Protein AF-A0AAN6F4A0-F1 (afdb_monomer)

Organism: NCBI:txid329885

Mean predicted aligned error: 7.66 Å

Solvent-accessible surface area (backbone atoms only — not comparable to full-atom values): 8982 Å² total; per-residue (Å²): 135,89,79,66,64,55,60,80,50,63,72,71,59,102,63,86,49,57,40,66,70,52,29,56,76,71,57,46,44,45,74,52,100,47,39,48,37,40,47,50,74,35,73,72,70,43,68,50,25,36,44,33,72,38,29,47,60,65,87,49,47,31,31,34,34,32,31,35,27,43,79,94,42,69,65,78,92,79,79,86,64,93,54,44,79,76,37,43,43,14,14,32,80,34,86,96,54,60,81,64,54,16,20,23,37,34,46,90,53,39,57,65,19,59,71,42,11,56,74,56,72,33,59,48,78,49,77,50,78,59,99,87,51,76,48,80,47,80,26,50,53,94,59,57,59,67,39,61,77,69,39,59,58,77,134

pLDDT: mean 84.81, std 13.06, range [40.84, 98.31]

Foldseek 3Di:
DDFQDQDQQLANDPDGGDGPVVCVVVVCWDDDVFKTWHKDADPPPPAVKIWTQAIDGHPDLWGKTFIAHAFDAFDDPPVPDPFAWPATGQYQPDPPDPRHPGTITIHPDSCHDDPNVVVQVHFDWDWDDDPVDIDIDTAGPVGHDVCVVVSRDDD

Radius of gyration: 15.62 Å; Cα contacts (8 Å, |Δi|>4): 299; chains: 1; bounding box: 34×37×40 Å

Sequence (155 aa):
MFTFFTGHDPTNGFVDYVDQPTVNSTGLIESTWSSPAFWTVGPNWPNNGEIDIIEGVHDQTTNLMTLHTSDNCSITNDNMFTGSISTTNCFVNAPGQSNNAGCSIHTTNTQTYGAGFDAISGGVYATEWTSDAISIWFFPRNAIPGDIHNGHPSP

Nearest PDB structures (foldseek):
  3wdy-assembly2_B  TM=7.357E-01  e=6.495E-14  Paecilomyces sp. 'thermophila'
  3wdu-assembly2_B  TM=7.339E-01  e=1.341E-13  Paecilomyces sp. 'thermophila'
  3wdy-assembly3_C  TM=7.205E-01  e=1.744E-12  Paecilomyces sp. 'thermophila'
  5jvv-assembly2_A  TM=7.198E-01  e=4.024E-12  Paecilomyces sp. 'thermophila'
  2w52-assembly1_A  TM=6.929E-01  e=7.607E-10  Phanerodontia chrysosporium

Structure (mmCIF, N/CA/C/O backbone):
data_AF-A0AAN6F4A0-F1
#
_entry.id   AF-A0AAN6F4A0-F1
#
loop_
_atom_site.group_PDB
_atom_site.id
_atom_site.type_symbol
_atom_site.label_atom_id
_atom_site.label_alt_id
_atom_site.label_comp_id
_atom_site.label_asym_id
_atom_site.label_entity_id
_atom_site.label_seq_id
_atom_site.pdbx_PDB_ins_code
_atom_site.Cartn_x
_atom_site.Cartn_y
_atom_site.Cartn_z
_atom_site.occupancy
_atom_site.B_iso_or_equiv
_atom_site.auth_seq_id
_atom_site.auth_comp_id
_atom_site.auth_asym_id
_atom_site.auth_atom_id
_atom_site.pdbx_PDB_model_num
ATOM 1 N N . MET A 1 1 ? -0.335 1.952 22.584 1.00 40.84 1 MET A N 1
ATOM 2 C CA . MET A 1 1 ? 0.893 1.128 22.589 1.00 40.84 1 MET A CA 1
ATOM 3 C C . MET A 1 1 ? 0.601 -0.093 21.739 1.00 40.84 1 MET A C 1
ATOM 5 O O . MET A 1 1 ? -0.348 -0.799 22.057 1.00 40.84 1 MET A O 1
ATOM 9 N N . PHE A 1 2 ? 1.310 -0.262 20.623 1.00 52.19 2 PHE A N 1
ATOM 10 C CA . PHE A 1 2 ? 1.138 -1.414 19.735 1.00 52.19 2 PHE A CA 1
ATOM 11 C C . PHE A 1 2 ? 1.755 -2.665 20.366 1.00 52.19 2 PHE A C 1
ATOM 13 O O . PHE A 1 2 ? 2.707 -2.566 21.141 1.00 52.19 2 PHE A O 1
ATOM 20 N N . THR A 1 3 ? 1.207 -3.830 20.039 1.00 51.72 3 THR A N 1
ATOM 21 C CA . THR A 1 3 ? 1.753 -5.135 20.421 1.00 51.72 3 THR A CA 1
ATOM 22 C C . THR A 1 3 ? 2.199 -5.862 19.164 1.00 51.72 3 THR A C 1
ATOM 24 O O . THR A 1 3 ? 1.416 -5.980 18.224 1.00 51.72 3 THR A O 1
ATOM 27 N N . PHE A 1 4 ? 3.430 -6.361 19.160 1.00 64.94 4 PHE A N 1
ATOM 28 C CA . PHE A 1 4 ? 3.953 -7.184 18.076 1.00 64.94 4 PHE A CA 1
ATOM 29 C C . PHE A 1 4 ? 3.462 -8.612 18.273 1.00 64.94 4 PHE A C 1
ATOM 31 O O . PHE A 1 4 ? 3.792 -9.250 19.273 1.00 64.94 4 PHE A O 1
ATOM 38 N N . PHE A 1 5 ? 2.616 -9.080 17.358 1.00 67.00 5 PHE A N 1
ATOM 39 C CA . PHE A 1 5 ? 2.251 -10.488 17.291 1.00 67.00 5 PHE A CA 1
ATOM 40 C C . PHE A 1 5 ? 3.448 -11.262 16.740 1.00 67.00 5 PHE A C 1
ATOM 42 O O . PHE A 1 5 ? 4.084 -10.788 15.809 1.00 67.00 5 PHE A O 1
ATOM 49 N N . THR A 1 6 ? 3.762 -12.411 17.334 1.00 75.25 6 THR A N 1
ATOM 50 C CA . THR A 1 6 ? 4.862 -13.302 16.914 1.00 75.25 6 THR A CA 1
ATOM 51 C C . THR A 1 6 ? 4.449 -14.771 16.900 1.00 75.25 6 THR A C 1
ATOM 53 O O . THR A 1 6 ? 5.278 -15.678 16.929 1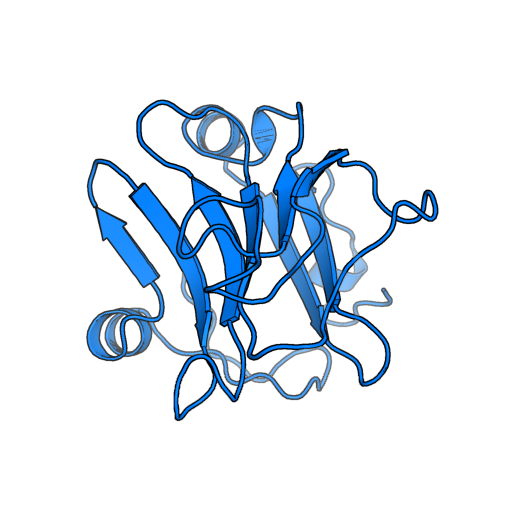.00 75.25 6 THR A O 1
ATOM 56 N N . GLY A 1 7 ? 3.139 -15.019 16.958 1.00 65.81 7 GLY A N 1
ATOM 57 C CA . GLY A 1 7 ? 2.599 -16.368 16.905 1.00 65.81 7 GLY A CA 1
ATOM 58 C C . GLY A 1 7 ? 2.632 -16.933 15.489 1.00 65.81 7 GLY A C 1
ATOM 59 O O . GLY A 1 7 ? 2.881 -16.216 14.522 1.00 65.81 7 GLY A O 1
ATOM 60 N N . HIS A 1 8 ? 2.317 -18.226 15.383 1.00 67.19 8 HIS A N 1
ATOM 61 C CA . HIS A 1 8 ? 2.006 -18.855 14.099 1.00 67.19 8 HIS A CA 1
ATOM 62 C C . HIS A 1 8 ? 0.916 -18.062 13.386 1.00 67.19 8 HIS A C 1
ATOM 64 O O . HIS A 1 8 ? -0.047 -17.640 14.035 1.00 67.19 8 HIS A O 1
ATOM 70 N N . ASP A 1 9 ? 1.063 -17.892 12.074 1.00 61.16 9 ASP A N 1
ATOM 71 C CA . ASP A 1 9 ? 0.047 -17.238 11.270 1.00 61.16 9 ASP A CA 1
ATOM 72 C C . ASP A 1 9 ? -1.283 -18.004 11.380 1.00 61.16 9 ASP A C 1
ATOM 74 O O . ASP A 1 9 ? -1.367 -19.145 10.910 1.00 61.16 9 ASP A O 1
ATOM 78 N N . PRO A 1 10 ? -2.341 -17.412 11.976 1.00 56.31 10 PRO A N 1
ATOM 79 C CA . PRO A 1 10 ? -3.635 -18.077 12.121 1.00 56.31 10 PRO A CA 1
ATOM 80 C C . PRO A 1 10 ? -4.225 -18.536 10.780 1.00 56.31 10 PRO A C 1
ATOM 82 O O . PRO A 1 10 ? -5.019 -19.476 10.741 1.00 56.31 10 PRO A O 1
ATOM 85 N N . THR A 1 11 ? -3.805 -17.905 9.682 1.00 54.78 11 THR A N 1
ATOM 86 C CA . THR A 1 11 ? -4.271 -18.183 8.320 1.00 54.78 11 THR A CA 1
ATOM 87 C C . THR A 1 11 ? -3.473 -19.284 7.618 1.00 54.78 11 THR A C 1
ATOM 89 O O . THR A 1 11 ? -3.910 -19.807 6.596 1.00 54.78 11 THR A O 1
ATOM 92 N N . ASN A 1 12 ? -2.342 -19.708 8.199 1.00 66.12 12 ASN A N 1
ATOM 93 C CA . ASN A 1 12 ? -1.349 -20.594 7.581 1.00 66.12 12 ASN A CA 1
ATOM 94 C C . ASN A 1 12 ? -0.765 -20.047 6.265 1.00 66.12 12 ASN A C 1
ATOM 96 O O . ASN A 1 12 ? -0.367 -20.824 5.392 1.00 66.12 12 ASN A O 1
ATOM 100 N N . GLY A 1 13 ? -0.711 -18.725 6.122 1.00 55.31 13 GLY A N 1
ATOM 101 C CA . GLY A 1 13 ? 0.023 -18.047 5.070 1.00 55.31 13 GLY A CA 1
ATOM 102 C C . GLY A 1 13 ? 1.535 -18.185 5.245 1.00 55.31 13 GLY A C 1
ATOM 103 O O . GLY A 1 13 ? 2.054 -18.633 6.271 1.00 55.31 13 GLY A O 1
ATOM 104 N N . PHE A 1 14 ? 2.270 -17.813 4.200 1.00 67.00 14 PHE A N 1
ATOM 105 C CA . PHE A 1 14 ? 3.731 -17.840 4.198 1.00 67.00 14 PHE A CA 1
ATOM 106 C C . PHE A 1 14 ? 4.291 -16.529 4.773 1.00 67.00 14 PHE A C 1
ATOM 108 O O . PHE A 1 14 ? 4.900 -15.732 4.063 1.00 67.00 14 PHE A O 1
ATOM 115 N N . VAL A 1 15 ? 4.028 -16.287 6.059 1.00 63.91 15 VAL A N 1
ATOM 116 C CA . VAL A 1 15 ? 4.436 -15.077 6.789 1.00 63.91 15 VAL A CA 1
ATOM 117 C C . VAL A 1 15 ? 5.149 -15.469 8.083 1.00 63.91 15 VAL A C 1
ATOM 119 O O . VAL A 1 15 ? 4.693 -16.358 8.800 1.00 63.91 15 VAL A O 1
ATOM 122 N N . ASP A 1 16 ? 6.260 -14.792 8.386 1.00 71.62 16 ASP A N 1
ATOM 123 C CA . ASP A 1 16 ? 6.967 -14.905 9.666 1.00 71.62 16 ASP A CA 1
ATOM 124 C C . ASP A 1 16 ? 6.772 -13.616 10.476 1.00 71.62 16 ASP A C 1
ATOM 126 O O . ASP A 1 16 ? 7.261 -12.544 10.109 1.00 71.62 16 ASP A O 1
ATOM 130 N N . TYR A 1 17 ? 5.997 -13.708 11.557 1.00 72.00 17 TYR A N 1
ATOM 131 C CA . TYR A 1 17 ? 5.710 -12.579 12.430 1.00 72.00 17 TYR A CA 1
ATOM 132 C C . TYR A 1 17 ? 6.826 -12.402 13.465 1.00 72.00 17 TYR A C 1
ATOM 134 O O . TYR A 1 17 ? 7.034 -13.244 14.337 1.00 72.00 17 TYR A O 1
ATOM 142 N N . VAL A 1 18 ? 7.517 -11.267 13.406 1.00 73.38 18 VAL A N 1
ATOM 143 C CA . VAL A 1 18 ? 8.702 -10.985 14.228 1.00 73.38 18 VAL A CA 1
ATOM 144 C C . VAL A 1 18 ? 8.443 -9.944 15.326 1.00 73.38 18 VAL A C 1
ATOM 146 O O . VAL A 1 18 ? 7.597 -9.058 15.190 1.00 73.38 18 VAL A O 1
ATOM 149 N N . ASP A 1 19 ? 9.167 -10.054 16.447 1.00 75.06 19 ASP A N 1
ATOM 150 C CA . ASP A 1 19 ? 9.016 -9.150 17.597 1.00 75.06 19 ASP A CA 1
ATOM 151 C C . ASP A 1 19 ? 9.575 -7.739 17.344 1.00 75.06 19 ASP A C 1
ATOM 153 O O . ASP A 1 19 ? 10.311 -7.488 16.389 1.00 75.06 19 ASP A O 1
ATOM 157 N N . GLN A 1 20 ? 9.244 -6.802 18.244 1.00 74.69 20 GLN A N 1
ATOM 158 C CA . GLN A 1 20 ? 9.698 -5.411 18.169 1.00 74.69 20 GLN A CA 1
ATOM 159 C C . GLN A 1 20 ? 11.234 -5.269 18.053 1.00 74.69 20 GLN A C 1
ATOM 161 O O . GLN A 1 20 ? 11.700 -4.499 17.212 1.00 74.69 20 GLN A O 1
ATOM 166 N N . PRO A 1 21 ? 12.059 -5.969 18.861 1.00 78.50 21 PRO A N 1
ATOM 167 C CA . PRO A 1 21 ? 13.511 -5.956 18.678 1.00 78.50 21 PRO A CA 1
ATOM 168 C C . PRO A 1 21 ? 13.958 -6.426 17.291 1.00 78.50 21 PRO A C 1
ATOM 170 O O . PRO A 1 21 ? 14.851 -5.820 16.694 1.00 78.50 21 PRO A O 1
ATOM 173 N N . THR A 1 22 ? 13.344 -7.486 16.768 1.00 74.19 22 THR A N 1
ATOM 174 C CA . THR A 1 22 ? 13.681 -8.050 15.461 1.00 74.19 22 THR A CA 1
ATOM 175 C C . THR A 1 22 ? 13.324 -7.081 14.349 1.00 74.19 22 THR A C 1
ATOM 177 O O . THR A 1 22 ? 14.204 -6.760 13.556 1.00 74.19 22 THR A O 1
ATOM 180 N N . VAL A 1 23 ? 12.113 -6.511 14.327 1.00 71.94 23 VAL A N 1
ATOM 181 C CA . VAL A 1 23 ? 11.765 -5.505 13.303 1.00 71.94 23 VAL A CA 1
ATOM 182 C C . VAL A 1 23 ? 12.664 -4.269 13.370 1.00 71.94 23 VAL A C 1
ATOM 184 O O . VAL A 1 23 ? 13.063 -3.756 12.332 1.00 71.94 23 VAL A O 1
ATOM 187 N N . ASN A 1 24 ? 13.061 -3.827 14.570 1.00 71.69 24 ASN A N 1
ATOM 188 C CA . ASN A 1 24 ? 13.928 -2.658 14.733 1.00 71.69 24 ASN A CA 1
ATOM 189 C C . ASN A 1 24 ? 15.360 -2.938 14.256 1.00 71.69 24 ASN A C 1
ATOM 191 O O . ASN A 1 24 ? 16.003 -2.070 13.677 1.00 71.69 24 ASN A O 1
ATOM 195 N N . SER A 1 25 ? 15.882 -4.139 14.523 1.00 76.38 25 SER A N 1
ATOM 196 C CA . SER A 1 25 ? 17.245 -4.526 14.130 1.00 76.38 25 SER A CA 1
ATOM 197 C C . SER A 1 25 ? 17.365 -4.915 12.657 1.00 76.38 25 SER A C 1
ATOM 199 O O . SER A 1 25 ? 18.448 -4.804 12.086 1.00 76.38 25 SER A O 1
ATOM 201 N N . THR A 1 26 ? 16.263 -5.344 12.043 1.00 70.25 26 THR A N 1
ATOM 202 C CA . THR A 1 26 ? 16.180 -5.676 10.612 1.00 70.25 26 THR A CA 1
ATOM 203 C C . THR A 1 26 ? 15.739 -4.495 9.748 1.00 70.25 26 THR A C 1
ATOM 205 O O . THR A 1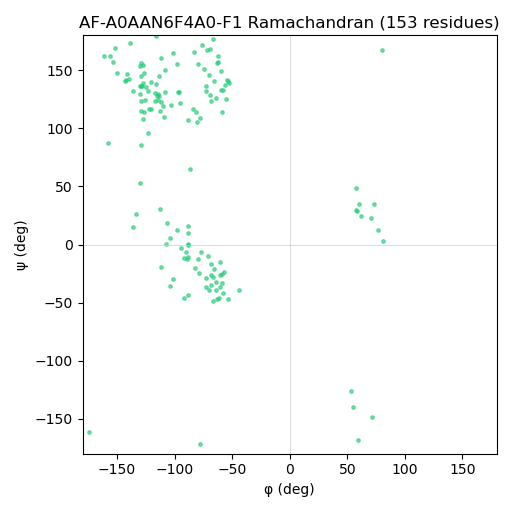 26 ? 15.869 -4.569 8.531 1.00 70.25 26 THR A O 1
ATOM 208 N N . GLY A 1 27 ? 15.257 -3.402 10.354 1.00 66.12 27 GLY A N 1
ATOM 209 C CA . GLY A 1 27 ? 14.766 -2.220 9.638 1.00 66.12 27 GLY A CA 1
ATOM 210 C C . GLY A 1 27 ? 13.372 -2.388 9.023 1.00 66.12 27 GLY A C 1
ATOM 211 O O . GLY A 1 27 ? 12.963 -1.548 8.232 1.00 66.12 27 GLY A O 1
ATOM 212 N N . LEU A 1 28 ? 12.631 -3.441 9.394 1.00 63.94 28 LEU A N 1
ATOM 213 C CA . LEU A 1 28 ? 11.276 -3.720 8.887 1.00 63.94 28 LEU A CA 1
ATOM 214 C C . LEU A 1 28 ? 10.225 -2.703 9.362 1.00 63.94 28 LEU A C 1
ATOM 216 O O . LEU A 1 28 ? 9.134 -2.619 8.806 1.00 63.94 28 LEU A O 1
ATOM 220 N N . ILE A 1 29 ? 10.541 -1.935 10.407 1.00 61.22 29 ILE A N 1
ATOM 221 C CA . ILE A 1 29 ? 9.793 -0.738 10.789 1.00 61.22 29 ILE A CA 1
ATOM 222 C C . ILE A 1 29 ? 10.789 0.397 10.955 1.00 61.22 29 ILE A C 1
ATOM 224 O O . ILE A 1 29 ? 11.700 0.319 11.782 1.00 61.22 29 ILE A O 1
ATOM 228 N N . GLU A 1 30 ? 10.561 1.480 10.221 1.00 58.62 30 GLU A N 1
ATOM 229 C CA . GLU A 1 30 ? 11.187 2.765 10.490 1.00 58.62 30 GLU A CA 1
ATOM 230 C C . GLU A 1 30 ? 10.102 3.732 10.963 1.00 58.62 30 GLU A C 1
ATOM 232 O O . GLU A 1 30 ? 9.091 3.946 10.303 1.00 58.62 30 GLU A O 1
ATOM 237 N N . SER A 1 31 ? 10.288 4.300 12.151 1.00 56.81 31 SER A N 1
ATOM 238 C CA . SER A 1 31 ? 9.402 5.327 12.694 1.00 56.81 31 SER A CA 1
ATOM 239 C C . SER A 1 31 ? 10.251 6.503 13.137 1.00 56.81 31 SER A C 1
ATOM 241 O O . SER A 1 31 ? 10.633 6.612 14.304 1.00 56.81 31 SER A O 1
ATOM 243 N N . THR A 1 32 ? 10.550 7.401 12.204 1.00 57.50 32 THR A N 1
ATOM 244 C CA . THR A 1 32 ? 11.031 8.739 12.558 1.00 57.50 32 THR A CA 1
ATOM 245 C C . THR A 1 32 ? 9.841 9.645 12.873 1.00 57.50 32 THR A C 1
ATOM 247 O O . THR A 1 32 ? 8.699 9.334 12.547 1.00 57.50 32 THR A O 1
ATOM 250 N N . TRP A 1 33 ? 10.092 10.800 13.494 1.00 54.72 33 TRP A N 1
ATOM 251 C CA . TRP A 1 33 ? 9.048 11.812 13.710 1.00 54.72 33 TRP A CA 1
ATOM 252 C C . TRP A 1 33 ? 8.442 12.339 12.398 1.00 54.72 33 TRP A C 1
ATOM 254 O O . TRP A 1 33 ? 7.406 12.994 12.440 1.00 54.72 33 TRP A O 1
ATOM 264 N N . SER A 1 34 ? 9.091 12.093 11.255 1.00 59.25 34 SER A N 1
ATOM 265 C CA . SER A 1 34 ? 8.718 12.655 9.959 1.00 59.25 34 SER A CA 1
ATOM 266 C C . SER A 1 34 ? 8.179 11.648 8.947 1.00 59.25 34 SER A C 1
ATOM 268 O O . SER A 1 34 ? 7.532 12.107 8.017 1.00 59.25 34 SER A O 1
ATOM 270 N N . SER A 1 35 ? 8.423 10.340 9.096 1.00 66.25 35 SER A N 1
ATOM 271 C CA . SER A 1 35 ? 7.969 9.325 8.127 1.00 66.25 35 SER A CA 1
ATOM 272 C C . SER A 1 35 ? 7.889 7.929 8.764 1.00 66.25 35 SER A C 1
ATOM 274 O O . SER A 1 35 ? 8.887 7.206 8.758 1.00 66.25 35 SER A O 1
ATOM 276 N N . PRO A 1 36 ? 6.767 7.544 9.396 1.00 75.50 36 PRO A N 1
ATOM 277 C CA . PRO A 1 36 ? 6.529 6.158 9.776 1.00 75.50 36 PRO A CA 1
ATOM 278 C C . PRO A 1 36 ? 6.203 5.289 8.554 1.00 75.50 36 PRO A C 1
ATOM 280 O O . PRO A 1 36 ? 5.327 5.630 7.757 1.00 75.50 36 PRO A O 1
ATOM 283 N N . ALA A 1 37 ? 6.876 4.140 8.469 1.00 80.44 37 ALA A N 1
ATOM 284 C CA . ALA A 1 37 ? 6.636 3.111 7.467 1.00 80.44 37 ALA A CA 1
ATOM 285 C C . ALA A 1 37 ? 6.488 1.718 8.108 1.00 80.44 37 ALA A C 1
ATOM 287 O O . ALA A 1 37 ? 7.260 1.330 8.992 1.00 80.44 37 ALA A O 1
ATOM 288 N N . PHE A 1 38 ? 5.503 0.952 7.640 1.00 85.69 38 PHE A N 1
ATOM 289 C CA . PHE A 1 38 ? 5.376 -0.489 7.851 1.00 85.69 38 PHE A CA 1
ATOM 290 C C . PHE A 1 38 ? 5.336 -1.167 6.487 1.00 85.69 38 PHE A C 1
ATOM 292 O O . PHE A 1 38 ? 4.425 -0.925 5.692 1.00 85.69 38 PHE A O 1
ATOM 299 N N . TRP A 1 39 ? 6.336 -1.999 6.225 1.00 87.75 39 TRP A N 1
ATOM 300 C CA . TRP A 1 39 ? 6.643 -2.464 4.885 1.00 87.75 39 TRP A CA 1
ATOM 301 C C . TRP A 1 39 ? 7.312 -3.842 4.914 1.00 87.75 39 TRP A C 1
ATOM 303 O O . TRP A 1 39 ? 7.684 -4.359 5.971 1.00 87.75 39 TRP A O 1
ATOM 313 N N . THR A 1 40 ? 7.439 -4.461 3.745 1.00 84.38 40 THR A N 1
ATOM 314 C CA . THR A 1 40 ? 8.183 -5.712 3.556 1.00 84.38 40 THR A CA 1
ATOM 315 C C . THR A 1 40 ? 9.208 -5.539 2.449 1.00 84.38 40 THR A C 1
ATOM 317 O O . THR A 1 40 ? 8.960 -4.812 1.490 1.00 84.38 40 THR A O 1
ATOM 320 N N . VAL A 1 41 ? 10.341 -6.233 2.561 1.00 85.81 41 VAL A N 1
ATOM 321 C CA . VAL A 1 41 ? 11.440 -6.130 1.597 1.00 85.81 41 VAL A CA 1
ATOM 322 C C . VAL A 1 41 ? 11.997 -7.492 1.236 1.00 85.81 41 VAL A C 1
ATOM 324 O O . VAL A 1 41 ? 12.298 -8.316 2.103 1.00 85.81 41 VAL A O 1
ATOM 327 N N . GLY A 1 42 ? 12.160 -7.728 -0.061 1.00 79.62 42 GLY A N 1
ATOM 328 C CA . GLY A 1 42 ? 12.884 -8.885 -0.560 1.00 79.62 42 GLY A CA 1
ATOM 329 C C . GLY A 1 42 ? 14.406 -8.679 -0.510 1.00 79.62 42 GLY A C 1
ATOM 330 O O . GLY A 1 42 ? 14.901 -7.552 -0.576 1.00 79.62 42 GLY A O 1
ATOM 331 N N . PRO A 1 43 ? 15.208 -9.758 -0.450 1.00 79.25 43 PRO A N 1
ATOM 332 C CA . PRO A 1 43 ? 16.665 -9.638 -0.534 1.00 79.25 43 PRO A CA 1
ATOM 333 C C . PRO A 1 43 ? 17.098 -9.052 -1.892 1.00 79.25 43 PRO A C 1
ATOM 335 O O . PRO A 1 43 ? 16.390 -9.211 -2.873 1.00 79.25 43 PRO A O 1
ATOM 338 N N . ASN A 1 44 ? 18.285 -8.448 -2.019 1.00 87.56 44 ASN A N 1
ATOM 339 C CA . ASN A 1 44 ? 18.766 -7.893 -3.306 1.00 87.56 44 ASN A CA 1
ATOM 340 C C . ASN A 1 44 ? 17.819 -6.834 -3.920 1.00 87.56 44 ASN A C 1
ATOM 342 O O . ASN A 1 44 ? 17.464 -6.886 -5.102 1.00 87.56 44 ASN A O 1
ATOM 346 N N . TRP A 1 45 ? 17.398 -5.877 -3.098 1.00 88.94 45 TRP A N 1
ATOM 347 C CA . TRP A 1 45 ? 16.529 -4.774 -3.495 1.00 88.94 45 TRP A CA 1
ATOM 348 C C . TRP A 1 45 ? 17.078 -3.964 -4.694 1.00 88.94 45 TRP A C 1
ATOM 350 O O . TRP A 1 45 ? 18.293 -3.744 -4.768 1.00 88.94 45 TRP A O 1
ATOM 360 N N . PRO A 1 46 ? 16.225 -3.514 -5.641 1.00 90.62 46 PRO A N 1
ATOM 361 C CA . PRO 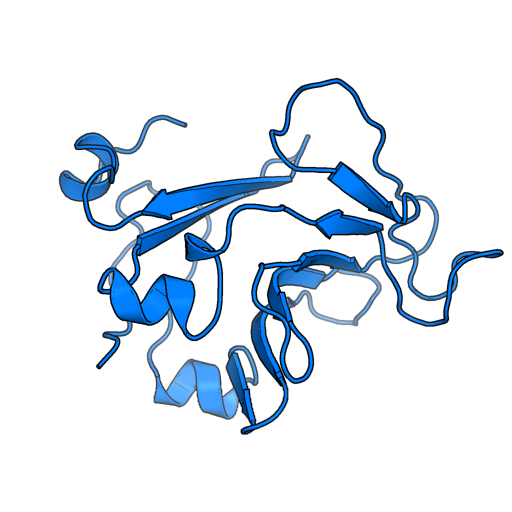A 1 46 ? 14.767 -3.706 -5.718 1.00 90.62 46 PRO A CA 1
ATOM 362 C C . PRO A 1 46 ? 14.360 -4.992 -6.462 1.00 90.62 46 PRO A C 1
ATOM 364 O O . PRO A 1 46 ? 13.194 -5.181 -6.800 1.00 90.62 46 PRO A O 1
ATOM 367 N N . ASN A 1 47 ? 15.307 -5.884 -6.780 1.00 92.00 47 ASN A N 1
ATOM 368 C CA . ASN A 1 47 ? 15.049 -7.009 -7.685 1.00 92.00 47 ASN A CA 1
ATOM 369 C C . ASN A 1 47 ? 14.070 -8.040 -7.115 1.00 92.00 47 ASN A C 1
ATOM 371 O O . ASN A 1 47 ? 13.362 -8.665 -7.897 1.00 92.00 47 ASN A O 1
ATOM 375 N N . ASN A 1 48 ? 13.999 -8.179 -5.787 1.00 87.56 48 ASN A N 1
ATOM 376 C CA . ASN A 1 48 ? 13.003 -9.029 -5.125 1.00 87.56 48 ASN A CA 1
ATOM 377 C C . ASN A 1 48 ? 11.887 -8.232 -4.436 1.00 87.56 48 ASN A C 1
ATOM 379 O O . ASN A 1 48 ? 11.174 -8.781 -3.602 1.00 87.56 48 ASN A O 1
ATOM 383 N N . GLY A 1 49 ? 11.727 -6.966 -4.814 1.00 92.12 49 GLY A N 1
ATOM 384 C CA . GLY A 1 49 ? 10.562 -6.166 -4.476 1.00 92.12 49 GLY A CA 1
ATOM 385 C C . GLY A 1 49 ? 10.536 -5.567 -3.071 1.00 92.12 49 GLY A C 1
ATOM 386 O O . GLY A 1 49 ? 11.312 -5.925 -2.181 1.00 92.12 49 GLY A O 1
ATOM 387 N N . GLU A 1 50 ? 9.597 -4.645 -2.919 1.00 93.62 50 GLU A N 1
ATOM 388 C CA . GLU A 1 50 ? 9.210 -3.955 -1.694 1.00 93.62 50 GLU A CA 1
ATOM 389 C C . GLU A 1 50 ? 7.690 -3.771 -1.693 1.00 93.62 50 GLU A C 1
ATOM 391 O O . GLU A 1 50 ? 7.110 -3.502 -2.751 1.00 93.62 50 GLU A O 1
ATOM 396 N N . ILE A 1 51 ? 7.056 -3.920 -0.529 1.00 95.56 51 ILE A N 1
ATOM 397 C CA . ILE A 1 51 ? 5.625 -3.656 -0.335 1.00 95.56 51 ILE A CA 1
ATOM 398 C C . ILE A 1 51 ? 5.469 -2.706 0.845 1.00 95.56 51 ILE A C 1
ATOM 400 O O . ILE A 1 51 ? 5.610 -3.136 1.993 1.00 95.56 51 ILE A O 1
ATOM 404 N N . ASP A 1 52 ? 5.109 -1.460 0.569 1.00 95.38 52 ASP A N 1
ATOM 405 C CA . ASP A 1 52 ? 4.798 -0.453 1.576 1.00 95.38 52 ASP A CA 1
ATOM 406 C C . ASP A 1 52 ? 3.317 -0.530 1.927 1.00 95.38 52 ASP A C 1
ATOM 408 O O . ASP A 1 52 ? 2.433 -0.186 1.137 1.00 95.38 52 ASP A O 1
ATOM 412 N N . ILE A 1 53 ? 3.036 -1.051 3.120 1.00 94.38 53 ILE A N 1
ATOM 413 C CA . ILE A 1 53 ? 1.673 -1.326 3.585 1.00 94.38 53 ILE A CA 1
ATOM 414 C C . ILE A 1 53 ? 1.097 -0.088 4.266 1.00 94.38 53 ILE A C 1
ATOM 416 O O . ILE A 1 53 ? -0.063 0.273 4.055 1.00 94.38 53 ILE A O 1
ATOM 420 N N . ILE A 1 54 ? 1.914 0.561 5.093 1.00 92.06 54 ILE A N 1
ATOM 421 C CA . ILE A 1 54 ? 1.605 1.848 5.701 1.00 92.06 54 ILE A CA 1
ATOM 422 C C . ILE A 1 54 ? 2.788 2.762 5.441 1.00 92.06 54 ILE A C 1
ATOM 424 O O . ILE A 1 54 ? 3.861 2.499 5.969 1.00 92.06 54 ILE A O 1
ATOM 428 N N . GLU A 1 55 ? 2.598 3.826 4.676 1.00 88.69 55 GLU A N 1
ATOM 429 C CA . GLU A 1 55 ? 3.635 4.808 4.389 1.00 88.69 55 GLU A CA 1
ATOM 430 C C . GLU A 1 55 ? 3.033 6.213 4.330 1.00 88.69 55 GLU A C 1
ATOM 432 O O . GLU A 1 55 ? 1.938 6.447 3.807 1.00 88.69 55 GLU A O 1
ATOM 437 N N . GLY A 1 56 ? 3.773 7.173 4.870 1.00 81.56 56 GLY A N 1
ATOM 438 C CA . GLY A 1 56 ? 3.521 8.580 4.637 1.00 81.56 56 GLY A CA 1
ATOM 439 C C . GLY A 1 56 ? 4.740 9.427 4.970 1.00 81.56 56 GLY A C 1
ATOM 440 O O . GLY A 1 56 ? 5.651 9.015 5.688 1.00 81.56 56 GLY A O 1
ATOM 441 N N . VAL A 1 57 ? 4.742 10.650 4.454 1.00 77.31 57 VAL A N 1
ATOM 442 C CA . VAL A 1 57 ? 5.771 11.656 4.715 1.00 77.31 57 VAL A CA 1
ATOM 443 C C . VAL A 1 57 ? 5.160 12.897 5.350 1.00 77.31 57 VAL A C 1
ATOM 445 O O . VAL A 1 57 ? 4.095 13.375 4.954 1.00 77.31 57 VAL A O 1
ATOM 448 N N . HIS A 1 58 ? 5.875 13.454 6.320 1.00 77.56 58 HIS A N 1
ATOM 449 C CA . HIS A 1 58 ? 5.536 14.684 7.028 1.00 77.56 58 HIS A CA 1
ATOM 450 C C . HIS A 1 58 ? 4.114 14.654 7.617 1.00 77.56 58 HIS A C 1
ATOM 452 O O . HIS A 1 58 ? 3.744 13.746 8.358 1.00 77.56 58 HIS A O 1
ATOM 458 N N . ASP A 1 59 ? 3.321 15.668 7.280 1.00 75.75 59 ASP A N 1
ATOM 459 C CA . ASP A 1 59 ? 2.014 15.972 7.848 1.00 75.75 59 ASP A CA 1
ATOM 460 C C . ASP A 1 59 ? 0.883 15.248 7.094 1.00 75.75 59 ASP A C 1
ATOM 462 O O . ASP A 1 59 ? -0.284 15.645 7.179 1.00 75.75 59 ASP A O 1
ATOM 466 N N . GLN A 1 60 ? 1.213 14.227 6.291 1.00 83.88 60 GLN A N 1
ATOM 467 C CA . GLN A 1 60 ? 0.213 13.457 5.563 1.00 83.88 60 GLN A CA 1
ATOM 468 C C . GLN A 1 60 ? -0.817 12.864 6.528 1.00 83.88 60 GLN A C 1
ATOM 470 O O . GLN A 1 60 ? -0.509 12.368 7.610 1.00 83.88 60 GLN A O 1
ATOM 475 N N . THR A 1 61 ? -2.081 12.947 6.123 1.00 89.94 61 THR A N 1
ATOM 476 C CA . THR A 1 61 ? -3.230 12.533 6.943 1.00 89.94 61 THR A CA 1
ATOM 477 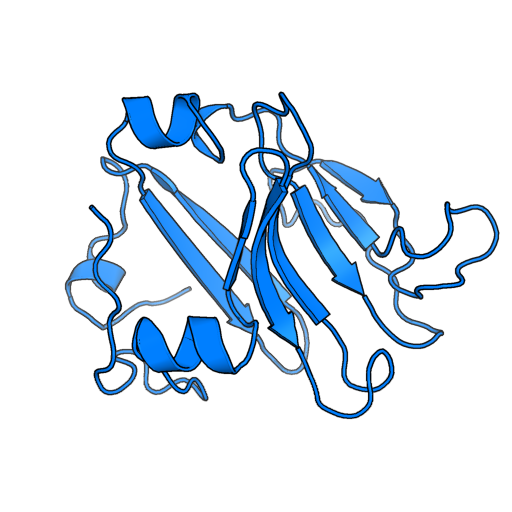C C . THR A 1 61 ? -3.863 11.239 6.449 1.00 89.94 61 THR A C 1
ATOM 479 O O . THR A 1 61 ? -4.843 10.773 7.019 1.00 89.94 61 THR A O 1
ATOM 482 N N . THR A 1 62 ? -3.318 10.664 5.383 1.00 93.81 62 THR A N 1
ATOM 483 C CA . THR A 1 62 ? -3.845 9.500 4.677 1.00 93.81 62 THR A CA 1
ATOM 484 C C . THR A 1 62 ? -2.690 8.618 4.247 1.00 93.81 62 THR A C 1
ATOM 486 O O . THR A 1 62 ? -1.628 9.134 3.905 1.00 93.81 62 THR A O 1
ATOM 489 N N . ASN A 1 63 ? -2.925 7.313 4.229 1.00 94.75 63 ASN A N 1
ATOM 490 C CA . ASN A 1 63 ? -1.916 6.337 3.853 1.00 94.75 63 ASN A CA 1
ATOM 491 C C . ASN A 1 63 ? -1.574 6.394 2.352 1.00 94.75 63 ASN A C 1
ATOM 493 O O . ASN A 1 63 ? -2.465 6.618 1.522 1.00 94.75 63 ASN A O 1
ATOM 497 N N . LEU A 1 64 ? -0.314 6.124 2.016 1.00 93.25 64 LEU A N 1
ATOM 498 C CA . LEU A 1 64 ? 0.123 5.694 0.690 1.00 93.25 64 LEU A CA 1
ATOM 499 C C . LEU A 1 64 ? 0.518 4.216 0.768 1.00 93.25 64 LEU A C 1
ATOM 501 O O . LEU A 1 64 ? 1.238 3.810 1.671 1.00 93.25 64 LEU A O 1
ATOM 505 N N . MET A 1 65 ? 0.017 3.416 -0.171 1.00 96.44 65 MET A N 1
ATOM 506 C CA . MET A 1 65 ? 0.437 2.025 -0.348 1.00 96.44 65 MET A CA 1
ATOM 507 C C . MET A 1 65 ? 1.214 1.938 -1.650 1.00 96.44 65 MET A C 1
ATOM 509 O O . MET A 1 65 ? 0.660 2.258 -2.708 1.00 96.44 65 MET A O 1
ATOM 513 N N . THR A 1 66 ? 2.475 1.536 -1.572 1.00 96.75 66 THR A N 1
ATOM 514 C CA . THR A 1 66 ? 3.427 1.630 -2.681 1.00 96.75 66 THR A CA 1
ATOM 515 C C . THR A 1 66 ? 4.118 0.287 -2.898 1.00 96.75 66 THR A C 1
ATOM 517 O O . THR A 1 66 ? 4.339 -0.473 -1.960 1.00 96.75 66 THR A O 1
ATOM 520 N N . LEU A 1 67 ? 4.407 -0.048 -4.157 1.00 97.44 67 LEU A N 1
ATOM 521 C CA . LEU A 1 67 ? 5.300 -1.153 -4.497 1.00 97.44 67 LEU A CA 1
ATOM 522 C C . LEU A 1 67 ? 6.529 -0.621 -5.226 1.00 97.44 67 LEU A C 1
ATOM 524 O O . LEU A 1 67 ? 6.409 0.185 -6.162 1.00 97.44 67 LEU A O 1
ATOM 528 N N . HIS A 1 68 ? 7.688 -1.168 -4.871 1.00 97.50 68 HIS A N 1
ATOM 529 C CA . HIS A 1 68 ? 8.946 -0.940 -5.575 1.00 97.50 68 HIS A CA 1
ATOM 530 C C . HIS A 1 68 ? 9.462 -2.246 -6.166 1.00 97.50 68 HIS A C 1
ATOM 532 O O . HIS A 1 68 ? 9.553 -3.263 -5.485 1.00 97.50 68 HIS A O 1
ATOM 538 N N . THR A 1 69 ? 9.817 -2.232 -7.449 1.00 97.50 69 THR A N 1
ATOM 539 C CA . THR A 1 69 ? 10.295 -3.419 -8.167 1.00 97.50 69 THR A CA 1
ATOM 540 C C . THR A 1 69 ? 11.475 -3.094 -9.083 1.00 97.50 69 THR A C 1
ATOM 542 O O . THR A 1 69 ? 11.838 -1.933 -9.310 1.00 97.50 69 THR A O 1
ATOM 545 N N . SER A 1 70 ? 12.059 -4.142 -9.671 1.00 96.69 70 SER A N 1
ATOM 546 C CA . SER A 1 70 ? 12.801 -4.026 -10.932 1.00 96.69 70 SER A CA 1
ATOM 547 C C . SER A 1 70 ? 11.861 -3.661 -12.099 1.00 96.69 70 SER A C 1
ATOM 549 O O . SER A 1 70 ? 10.655 -3.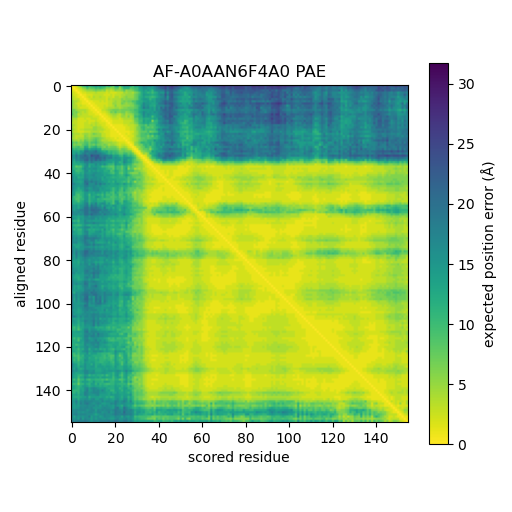486 -11.910 1.00 96.69 70 SER A O 1
ATOM 551 N N . ASP A 1 71 ? 12.417 -3.458 -13.293 1.00 97.25 71 ASP A N 1
ATOM 552 C CA . ASP A 1 71 ? 11.647 -3.021 -14.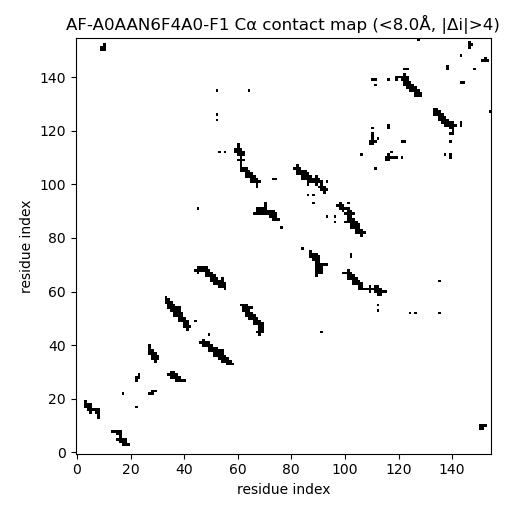464 1.00 97.25 71 ASP A CA 1
ATOM 553 C C . ASP A 1 71 ? 10.560 -4.036 -14.877 1.00 97.25 71 ASP A C 1
ATOM 555 O O . ASP A 1 71 ? 10.628 -5.216 -14.532 1.00 97.25 71 ASP A O 1
ATOM 559 N N . ASN A 1 72 ? 9.589 -3.578 -15.673 1.00 95.38 72 ASN A N 1
ATOM 560 C CA . ASN A 1 72 ? 8.506 -4.374 -16.261 1.00 95.38 72 ASN A CA 1
ATOM 561 C C . ASN A 1 72 ? 7.399 -4.829 -15.282 1.00 95.38 72 ASN A C 1
ATOM 563 O O . ASN A 1 72 ? 6.814 -5.900 -15.452 1.00 95.38 72 ASN A O 1
ATOM 567 N N . CYS A 1 73 ? 7.069 -3.997 -14.289 1.00 96.00 73 CYS A N 1
ATOM 568 C CA . CYS A 1 73 ? 5.903 -4.168 -13.417 1.00 96.00 73 CYS A CA 1
ATOM 569 C C . CYS A 1 73 ? 5.089 -2.866 -13.343 1.00 96.00 73 CYS A C 1
ATOM 571 O O . CYS A 1 73 ? 5.638 -1.789 -13.104 1.00 96.00 73 CYS A O 1
ATOM 573 N N . SER A 1 74 ? 3.776 -2.951 -13.561 1.00 96.81 74 SER A N 1
ATOM 574 C CA . SER A 1 74 ? 2.874 -1.800 -13.505 1.00 96.81 74 SER A CA 1
ATOM 575 C C . SER A 1 74 ? 1.476 -2.199 -13.057 1.00 96.81 74 SER A C 1
ATOM 577 O O . SER A 1 74 ? 0.996 -3.268 -13.433 1.00 96.81 74 SER A O 1
ATOM 579 N N . ILE A 1 75 ? 0.799 -1.297 -12.355 1.00 97.12 75 ILE A N 1
ATOM 580 C CA . ILE A 1 75 ? -0.606 -1.433 -11.966 1.00 97.12 75 ILE A CA 1
ATOM 581 C C . ILE A 1 75 ? -1.525 -0.666 -12.922 1.00 97.12 75 ILE A C 1
ATOM 583 O O . ILE A 1 75 ? -1.138 0.328 -13.542 1.00 97.12 75 ILE A O 1
ATOM 587 N N . THR A 1 76 ? -2.778 -1.102 -13.000 1.00 95.62 76 THR A N 1
ATOM 588 C CA . THR A 1 76 ? -3.840 -0.435 -13.762 1.00 95.62 76 THR A CA 1
ATOM 589 C C . THR A 1 76 ? -5.073 -0.253 -12.897 1.00 95.62 76 THR A C 1
ATOM 591 O O . THR A 1 76 ? -5.302 -1.038 -11.984 1.00 95.62 76 THR A O 1
ATOM 594 N N . ASN A 1 77 ? -5.892 0.757 -13.196 1.00 92.62 77 ASN A N 1
ATOM 595 C CA . ASN A 1 77 ? -7.186 0.887 -12.537 1.00 92.62 77 ASN A CA 1
ATOM 596 C C . ASN A 1 77 ? -8.207 -0.052 -13.190 1.00 92.62 77 ASN A C 1
ATOM 598 O O . ASN A 1 77 ? -8.697 0.214 -14.287 1.00 92.62 77 ASN A O 1
ATOM 602 N N . ASP A 1 78 ? -8.515 -1.136 -12.494 1.00 91.00 78 ASP A N 1
ATOM 603 C CA . ASP A 1 78 ? -9.511 -2.150 -12.838 1.00 91.00 78 ASP A CA 1
ATOM 604 C C . ASP A 1 78 ? -10.800 -2.027 -11.997 1.00 91.00 78 ASP A C 1
ATOM 606 O O . ASP A 1 78 ? -11.718 -2.832 -12.145 1.00 91.00 78 ASP A O 1
ATOM 610 N N . ASN A 1 79 ? -10.907 -0.982 -11.165 1.00 90.75 79 ASN A N 1
ATOM 611 C CA . ASN A 1 79 ? -11.954 -0.776 -10.159 1.00 90.75 79 ASN A CA 1
ATOM 612 C C . ASN A 1 79 ? -12.010 -1.857 -9.056 1.00 90.75 79 ASN A C 1
ATOM 614 O O . ASN A 1 79 ? -13.063 -2.035 -8.442 1.00 90.75 79 ASN A O 1
ATOM 618 N N . MET A 1 80 ? -10.903 -2.560 -8.780 1.00 91.75 80 MET A N 1
ATOM 619 C CA . MET A 1 80 ? -10.814 -3.574 -7.713 1.00 91.75 80 MET A CA 1
ATOM 620 C C . MET A 1 80 ? -10.366 -3.010 -6.355 1.00 91.75 80 MET A C 1
ATOM 622 O O . MET A 1 80 ? -10.390 -3.717 -5.352 1.00 91.75 80 MET A O 1
ATOM 626 N N . PHE A 1 81 ? -9.976 -1.736 -6.292 1.00 95.31 81 PHE A N 1
ATOM 627 C CA . PHE A 1 81 ? -9.545 -1.062 -5.066 1.00 95.31 81 PHE A CA 1
ATOM 628 C C . PHE A 1 81 ? -10.320 0.241 -4.844 1.00 95.31 81 PHE A C 1
ATOM 630 O O . PHE A 1 81 ? -10.816 0.870 -5.775 1.00 95.31 81 PHE A O 1
ATOM 637 N N . THR A 1 82 ? -10.428 0.657 -3.581 1.00 96.00 82 THR A N 1
ATOM 638 C CA . THR A 1 82 ? -11.178 1.863 -3.177 1.00 96.00 82 THR A CA 1
ATOM 639 C C . THR A 1 82 ? -10.333 3.139 -3.177 1.00 96.00 82 THR A C 1
ATOM 641 O O . THR A 1 82 ? -10.878 4.238 -3.071 1.00 96.00 82 THR A O 1
ATOM 644 N N . GLY A 1 83 ? -9.007 3.002 -3.272 1.00 95.38 83 GLY A N 1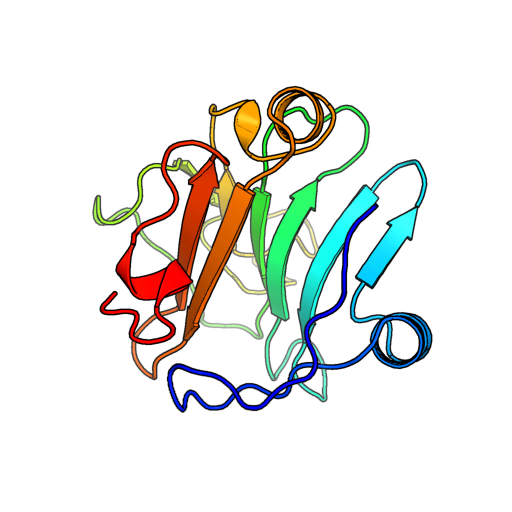
ATOM 645 C CA . GLY A 1 83 ? -8.068 4.114 -3.402 1.00 95.38 83 GLY A CA 1
ATOM 646 C C . GLY A 1 83 ? -8.002 4.692 -4.818 1.00 95.38 83 GLY A C 1
ATOM 647 O O . GLY A 1 83 ? -8.783 4.357 -5.704 1.00 95.38 83 GLY A O 1
ATOM 648 N N . SER A 1 84 ? -7.046 5.584 -5.041 1.00 96.44 84 SER A N 1
ATOM 649 C CA . SER A 1 84 ? -6.760 6.206 -6.333 1.00 96.44 84 SER A CA 1
ATOM 650 C C . SER A 1 84 ? -5.280 6.064 -6.666 1.00 96.44 84 SER A C 1
ATOM 652 O O . SER A 1 84 ? -4.423 6.260 -5.809 1.00 96.44 84 SER A O 1
ATOM 654 N N . ILE A 1 85 ? -4.970 5.723 -7.917 1.00 96.94 85 ILE A N 1
ATOM 655 C CA . ILE A 1 85 ? -3.582 5.575 -8.370 1.00 96.94 85 ILE A CA 1
ATOM 656 C C . ILE A 1 85 ? -2.900 6.949 -8.405 1.00 96.94 85 ILE A C 1
ATOM 658 O O . ILE A 1 85 ? -3.402 7.881 -9.033 1.00 96.94 85 ILE A O 1
ATOM 662 N N . SER A 1 86 ? -1.734 7.044 -7.770 1.00 95.44 86 SER A N 1
ATOM 663 C CA . SER A 1 86 ? -0.805 8.177 -7.861 1.00 95.44 86 SER A CA 1
ATOM 664 C C . SER A 1 86 ? 0.232 7.954 -8.965 1.00 95.44 86 SER A C 1
ATOM 666 O O . SER A 1 86 ? 0.481 8.840 -9.781 1.00 95.44 86 SER A O 1
ATOM 668 N N . THR A 1 87 ? 0.811 6.754 -9.014 1.00 97.19 87 THR A N 1
ATOM 669 C CA . THR A 1 87 ? 1.828 6.328 -9.987 1.00 97.19 87 THR A CA 1
ATOM 670 C C . THR A 1 87 ? 1.557 4.891 -10.415 1.00 97.19 87 THR A C 1
ATOM 672 O O . THR A 1 87 ? 1.126 4.069 -9.613 1.00 97.19 87 THR A O 1
ATOM 675 N N . THR A 1 88 ? 1.774 4.577 -11.693 1.00 97.56 88 THR A N 1
ATOM 676 C CA . THR A 1 88 ? 1.389 3.271 -12.267 1.00 97.56 88 THR A CA 1
ATOM 677 C C . THR A 1 88 ? 2.559 2.308 -12.404 1.00 97.56 88 THR A C 1
ATOM 679 O O . THR A 1 88 ? 2.349 1.103 -12.347 1.00 97.56 88 THR A O 1
ATOM 682 N N . ASN A 1 89 ? 3.783 2.801 -12.595 1.00 98.19 89 ASN A N 1
ATOM 683 C CA . ASN A 1 89 ? 4.948 1.959 -12.850 1.00 98.19 89 ASN A CA 1
ATOM 684 C C . ASN A 1 89 ? 5.702 1.672 -11.546 1.00 98.19 89 ASN A C 1
ATOM 686 O O . ASN A 1 89 ? 6.135 2.601 -10.872 1.00 98.19 89 ASN A O 1
ATOM 690 N N . CYS A 1 90 ? 5.854 0.395 -11.200 1.00 98.12 90 CYS A N 1
ATOM 691 C CA . CYS A 1 90 ? 6.463 -0.041 -9.943 1.00 98.12 90 CYS A CA 1
ATOM 692 C C . CYS A 1 90 ? 7.996 0.010 -9.982 1.00 98.12 90 CYS A C 1
ATOM 694 O O . CYS A 1 90 ? 8.659 -0.060 -8.947 1.00 98.12 90 CYS A O 1
ATOM 696 N N . PHE A 1 91 ? 8.578 0.186 -11.172 1.00 98.31 91 PHE A N 1
ATOM 697 C CA . PHE A 1 91 ? 10.017 0.283 -11.335 1.00 98.31 91 PHE A CA 1
ATOM 698 C C . PHE A 1 91 ? 10.582 1.522 -10.633 1.00 98.31 91 PHE A C 1
ATOM 700 O O . PHE A 1 91 ? 10.202 2.658 -10.927 1.00 98.31 91 PHE A O 1
ATOM 707 N N . VAL A 1 92 ? 11.577 1.316 -9.768 1.00 96.94 92 VAL A N 1
ATOM 708 C CA . VAL A 1 92 ? 12.227 2.410 -9.023 1.00 96.94 92 VAL A CA 1
ATOM 709 C C . VAL A 1 92 ? 12.857 3.484 -9.920 1.00 96.94 92 VAL A C 1
ATOM 711 O O . VAL A 1 92 ? 12.959 4.633 -9.502 1.00 96.94 92 VAL A O 1
ATOM 714 N N . ASN A 1 93 ? 13.230 3.149 -11.164 1.00 96.75 93 ASN A N 1
ATOM 715 C CA . ASN A 1 93 ? 13.772 4.104 -12.141 1.00 96.75 93 ASN A CA 1
ATOM 716 C C . ASN A 1 93 ? 12.825 4.323 -13.339 1.00 96.75 93 ASN A C 1
ATOM 718 O O . ASN A 1 93 ? 13.285 4.556 -14.460 1.00 96.75 93 ASN A O 1
ATOM 722 N N . ALA A 1 94 ? 11.509 4.213 -13.128 1.00 97.38 94 ALA A N 1
ATOM 723 C CA . ALA A 1 94 ? 10.504 4.385 -14.173 1.00 97.38 94 ALA A CA 1
ATOM 724 C C . ALA A 1 94 ? 10.632 5.744 -14.899 1.00 97.38 94 ALA A C 1
ATOM 726 O O . ALA A 1 94 ? 10.554 6.799 -14.260 1.00 97.38 94 ALA A O 1
ATOM 727 N N . PRO A 1 95 ? 10.758 5.762 -16.241 1.00 95.56 95 PRO A N 1
ATOM 728 C CA . PRO A 1 95 ? 10.754 7.005 -17.004 1.00 95.56 95 PRO A CA 1
ATOM 729 C C . PRO A 1 95 ? 9.444 7.778 -16.808 1.00 95.56 95 PRO A C 1
ATOM 731 O O . PRO A 1 95 ? 8.358 7.216 -16.929 1.00 95.56 95 PRO A O 1
ATOM 734 N N . GLY A 1 96 ? 9.541 9.082 -16.545 1.00 94.88 96 GLY A N 1
ATOM 735 C CA . GLY A 1 96 ? 8.367 9.944 -16.363 1.00 94.88 96 GLY A CA 1
ATOM 736 C C . GLY A 1 96 ? 7.729 9.886 -14.970 1.00 94.88 96 GLY A C 1
ATOM 737 O O . GLY A 1 96 ? 6.743 10.582 -14.746 1.00 94.88 96 GLY A O 1
ATOM 738 N N . GLN A 1 97 ? 8.300 9.124 -14.033 1.00 96.06 97 GLN A N 1
ATOM 739 C CA . GLN A 1 97 ? 7.992 9.210 -12.605 1.00 96.06 97 GLN A CA 1
ATOM 740 C C . GLN A 1 97 ? 9.207 9.754 -11.843 1.00 96.06 97 GLN A C 1
ATOM 742 O O . GLN A 1 97 ? 10.333 9.731 -12.343 1.00 96.06 97 GLN A O 1
ATOM 747 N N . SER A 1 98 ? 8.987 10.268 -10.631 1.00 94.50 98 SER A N 1
ATOM 748 C CA . SER A 1 98 ? 10.095 10.624 -9.742 1.00 94.50 98 SER A CA 1
ATOM 749 C C . SER A 1 98 ? 10.945 9.390 -9.433 1.00 94.50 98 SER A C 1
ATOM 751 O O . SER A 1 98 ? 10.439 8.267 -9.386 1.00 94.50 98 SER A O 1
ATOM 753 N N . ASN A 1 99 ? 12.241 9.604 -9.204 1.00 92.69 99 ASN A N 1
ATOM 754 C CA . ASN A 1 99 ? 13.134 8.527 -8.798 1.00 92.69 99 ASN A CA 1
ATOM 755 C C . ASN A 1 99 ? 12.623 7.876 -7.508 1.00 92.69 99 ASN A C 1
ATOM 757 O O . ASN A 1 99 ? 12.294 8.586 -6.560 1.00 92.69 99 ASN A O 1
ATOM 761 N N . ASN A 1 100 ? 12.588 6.546 -7.488 1.00 92.44 100 ASN A N 1
ATOM 762 C CA . ASN A 1 100 ? 12.047 5.742 -6.399 1.00 92.44 100 ASN A CA 1
ATOM 763 C C . ASN A 1 100 ? 10.5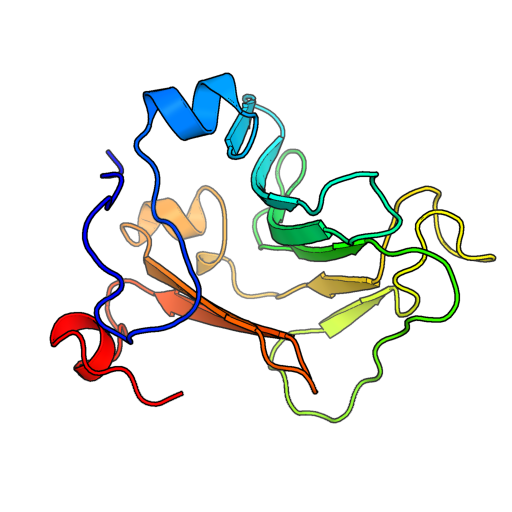78 6.046 -6.052 1.00 92.44 100 ASN A C 1
ATOM 765 O O . ASN A 1 100 ? 10.190 5.904 -4.905 1.00 92.44 100 ASN A O 1
ATOM 769 N N . ALA A 1 101 ? 9.754 6.485 -7.010 1.00 94.94 101 ALA A N 1
ATOM 770 C CA . ALA A 1 101 ? 8.330 6.709 -6.742 1.00 94.94 101 ALA A CA 1
ATOM 771 C C . ALA A 1 101 ? 7.529 5.407 -6.585 1.00 94.94 101 ALA A C 1
ATOM 773 O O . ALA A 1 101 ? 6.498 5.414 -5.922 1.00 94.94 101 ALA A O 1
ATOM 774 N N . GLY A 1 102 ? 7.962 4.326 -7.246 1.00 97.44 102 GLY A N 1
ATOM 775 C CA . GLY A 1 102 ? 7.195 3.081 -7.312 1.00 97.44 102 GLY A CA 1
ATOM 776 C C . GLY A 1 102 ? 5.811 3.272 -7.940 1.00 97.44 102 GLY A C 1
ATOM 777 O O . GLY A 1 102 ? 5.502 4.317 -8.529 1.00 97.44 102 GLY A O 1
ATOM 778 N N . CYS A 1 103 ? 4.966 2.254 -7.815 1.00 97.81 103 CYS A N 1
ATOM 779 C CA . CYS A 1 103 ? 3.556 2.341 -8.167 1.00 97.81 103 CYS A CA 1
ATOM 780 C C . CYS A 1 103 ? 2.754 2.462 -6.880 1.00 97.81 103 CYS A C 1
ATOM 782 O O . CYS A 1 103 ? 2.840 1.603 -6.008 1.00 97.81 103 CYS A O 1
ATOM 784 N N . SER A 1 104 ? 2.015 3.557 -6.748 1.00 96.44 104 SER A N 1
ATOM 785 C CA . SER A 1 104 ? 1.414 3.952 -5.480 1.00 96.44 104 SER A CA 1
ATOM 786 C C . SER A 1 104 ? -0.079 4.194 -5.629 1.00 96.44 104 SER A C 1
ATOM 788 O O . SER A 1 104 ? -0.536 4.809 -6.601 1.00 96.44 104 SER A O 1
ATOM 790 N N . ILE A 1 105 ? -0.835 3.734 -4.638 1.00 97.31 105 ILE A N 1
ATOM 791 C CA . ILE A 1 105 ? -2.260 3.995 -4.463 1.00 97.31 105 ILE A CA 1
ATOM 792 C C . ILE A 1 105 ? -2.430 4.823 -3.189 1.00 97.31 105 ILE A C 1
ATOM 794 O O . ILE A 1 105 ? -2.026 4.413 -2.102 1.00 97.31 105 ILE A O 1
ATOM 798 N N . HIS A 1 106 ? -3.073 5.982 -3.318 1.00 94.56 106 HIS A N 1
ATOM 799 C CA . HIS A 1 106 ? -3.454 6.820 -2.185 1.00 94.56 106 HIS A CA 1
ATOM 800 C C . HIS A 1 106 ? -4.937 6.656 -1.845 1.00 94.56 106 HIS A C 1
ATOM 802 O O . HIS A 1 106 ? -5.747 6.173 -2.638 1.00 94.56 106 HIS A O 1
ATOM 808 N N . THR A 1 107 ? -5.320 7.110 -0.658 1.00 94.69 107 THR A N 1
ATOM 809 C CA . THR A 1 107 ? -6.712 7.154 -0.197 1.00 94.69 107 THR A CA 1
ATOM 810 C C . THR A 1 107 ? -7.054 8.539 0.332 1.00 94.69 107 THR A C 1
ATOM 812 O O . THR A 1 107 ? -6.178 9.281 0.757 1.00 94.69 107 THR A O 1
ATOM 815 N N . THR A 1 108 ? -8.337 8.899 0.332 1.00 95.06 108 THR A N 1
ATOM 816 C CA . THR A 1 108 ? -8.829 10.118 0.994 1.00 95.06 108 THR A CA 1
ATOM 817 C C . THR A 1 108 ? -9.329 9.851 2.417 1.00 95.06 108 THR A C 1
ATOM 819 O O . THR A 1 108 ? -9.771 10.775 3.099 1.00 95.06 108 THR A O 1
ATOM 822 N N . ASN A 1 109 ? -9.322 8.594 2.875 1.00 95.75 109 ASN A N 1
ATOM 823 C CA . ASN A 1 109 ? -9.792 8.231 4.209 1.00 95.75 109 ASN A CA 1
ATOM 824 C C . ASN A 1 109 ? -8.734 8.577 5.265 1.00 95.75 109 ASN A C 1
ATOM 826 O O . ASN A 1 109 ? -7.724 7.889 5.388 1.00 95.75 109 ASN A O 1
ATOM 830 N N . THR A 1 110 ? -8.993 9.600 6.076 1.00 95.94 110 THR A N 1
ATOM 831 C CA . THR A 1 110 ? -8.053 10.081 7.101 1.00 95.94 110 THR A CA 1
ATOM 832 C C . THR A 1 110 ? -7.881 9.144 8.298 1.00 95.94 110 THR A C 1
ATOM 834 O O . THR A 1 110 ? -6.976 9.329 9.101 1.00 95.94 110 THR A O 1
ATOM 837 N N . GLN A 1 111 ? -8.712 8.107 8.429 1.00 95.06 111 GLN A N 1
ATOM 838 C CA . GLN A 1 111 ? -8.557 7.088 9.475 1.00 95.06 111 GLN A CA 1
ATOM 839 C C . GLN A 1 111 ? -7.443 6.080 9.166 1.00 95.06 111 GLN A C 1
ATOM 841 O O . GLN A 1 111 ? -7.152 5.228 9.995 1.00 95.06 111 GLN A O 1
ATOM 846 N N . THR A 1 112 ? -6.850 6.143 7.973 1.00 94.56 112 THR A N 1
ATOM 847 C CA . THR A 1 112 ? -5.877 5.156 7.485 1.00 94.56 112 THR A CA 1
ATOM 848 C C . THR A 1 112 ? -4.465 5.402 8.005 1.00 94.56 112 THR A C 1
ATOM 850 O O . THR A 1 112 ? -3.658 4.478 8.011 1.00 94.56 112 THR A O 1
ATOM 853 N N . TYR A 1 113 ? -4.151 6.617 8.455 1.00 92.81 113 TYR A N 1
ATOM 854 C CA . TYR A 1 113 ? -2.790 6.990 8.822 1.00 92.81 113 TYR A CA 1
ATOM 855 C C . TYR A 1 113 ? -2.747 8.116 9.865 1.00 92.81 113 TYR A C 1
ATOM 857 O O . TYR A 1 113 ? -3.688 8.903 10.006 1.00 92.81 113 TYR A O 1
ATOM 865 N N . GLY A 1 114 ? -1.631 8.191 10.593 1.00 88.81 114 GLY A N 1
ATOM 866 C CA . GLY A 1 114 ? -1.292 9.299 11.483 1.00 88.81 114 GLY A CA 1
ATOM 867 C C . GLY A 1 114 ? -2.359 9.608 12.536 1.00 88.81 114 GLY A C 1
ATOM 868 O O . GLY A 1 114 ? -2.986 8.718 13.109 1.00 88.81 114 GLY A O 1
ATOM 869 N N . ALA A 1 115 ? -2.589 10.901 12.778 1.00 89.06 115 ALA A N 1
ATOM 870 C CA . ALA A 1 115 ? -3.474 11.365 13.847 1.00 89.06 115 ALA A CA 1
ATOM 871 C C . ALA A 1 115 ? -4.921 10.852 13.721 1.00 89.06 115 ALA A C 1
ATOM 873 O O . ALA A 1 115 ? -5.577 10.624 14.736 1.00 89.06 115 ALA A O 1
ATOM 874 N N . GLY A 1 116 ? -5.431 10.666 12.498 1.00 91.12 116 GLY A N 1
ATOM 875 C CA . GLY A 1 116 ? -6.781 10.145 12.286 1.00 91.12 116 GLY A CA 1
ATOM 876 C C . GLY A 1 116 ? -6.894 8.654 12.605 1.00 91.12 116 GLY A C 1
ATOM 877 O O . GLY A 1 116 ? -7.890 8.240 13.199 1.00 91.12 116 GLY A O 1
ATOM 878 N N . PHE A 1 117 ? -5.859 7.868 12.295 1.00 92.44 117 PHE A N 1
ATOM 879 C CA . PHE A 1 117 ? -5.749 6.469 12.720 1.00 92.44 117 PHE A CA 1
ATOM 880 C C . PHE A 1 117 ? -5.673 6.359 14.250 1.00 92.44 117 PHE A C 1
ATOM 882 O O . PHE A 1 117 ? -6.426 5.598 14.859 1.00 92.44 117 PHE A O 1
ATOM 889 N N . ASP A 1 118 ? -4.839 7.173 14.899 1.00 88.44 118 ASP A N 1
ATOM 890 C CA . ASP A 1 118 ? -4.699 7.169 16.361 1.00 88.44 118 ASP A CA 1
ATOM 891 C C . ASP A 1 118 ? -5.989 7.595 17.079 1.00 88.44 118 ASP A C 1
ATOM 893 O O . ASP A 1 118 ? -6.373 6.988 18.084 1.00 88.44 118 ASP A O 1
ATOM 897 N N . ALA A 1 119 ? -6.704 8.590 16.543 1.00 92.69 119 ALA A N 1
ATOM 898 C CA . ALA A 1 119 ? -7.952 9.097 17.116 1.00 92.69 119 ALA A CA 1
ATOM 899 C C . ALA A 1 119 ? -9.061 8.033 17.203 1.00 92.69 119 ALA A C 1
ATOM 901 O O . ALA A 1 119 ? -9.918 8.112 18.084 1.00 92.69 119 ALA A O 1
ATOM 902 N N . ILE A 1 120 ? -9.031 7.018 16.333 1.00 92.06 120 ILE A N 1
ATOM 903 C CA . ILE A 1 120 ? -9.972 5.888 16.360 1.00 92.06 120 ILE A CA 1
ATOM 904 C C . ILE A 1 120 ? -9.407 4.644 17.062 1.00 92.06 120 ILE A C 1
ATOM 906 O O . ILE A 1 120 ? -9.991 3.565 16.982 1.00 92.06 120 ILE A O 1
ATOM 910 N N . SER A 1 121 ? -8.283 4.776 17.778 1.00 89.56 121 SER A N 1
ATOM 911 C CA . SER A 1 121 ? -7.548 3.650 18.384 1.00 89.56 121 SER A CA 1
ATOM 912 C C . SER A 1 121 ? -7.062 2.613 17.356 1.00 89.56 121 SER A C 1
ATOM 914 O O . SER A 1 121 ? -7.012 1.401 17.622 1.00 89.56 121 SER A O 1
ATOM 916 N N . GLY A 1 122 ? -6.697 3.105 16.174 1.00 88.69 122 GLY A N 1
ATOM 917 C CA . GLY A 1 122 ? -6.135 2.357 15.063 1.00 88.69 122 GLY A CA 1
ATOM 918 C C . GLY A 1 122 ? -7.117 1.438 14.345 1.00 88.69 122 GLY A C 1
ATOM 919 O O . GLY A 1 122 ? -8.316 1.695 14.248 1.00 88.69 122 GLY A O 1
ATOM 920 N N . GLY A 1 123 ? -6.588 0.335 13.834 1.00 89.19 123 GLY A N 1
ATOM 921 C CA . GLY A 1 123 ? -7.327 -0.653 13.061 1.00 89.19 123 GLY A CA 1
ATOM 922 C C . GLY A 1 123 ? -6.456 -1.859 12.740 1.00 89.19 123 GLY A C 1
ATOM 923 O O . GLY A 1 123 ? -5.436 -2.081 13.397 1.00 89.19 123 GLY A O 1
ATOM 924 N N . VAL A 1 124 ? -6.871 -2.628 11.742 1.00 88.06 124 VAL A N 1
ATOM 925 C CA . VAL A 1 124 ? -6.107 -3.740 11.174 1.00 88.06 124 VAL A CA 1
ATOM 926 C C . VAL A 1 124 ? -5.775 -3.400 9.730 1.00 88.06 124 VAL A C 1
ATOM 928 O O . VAL A 1 124 ? -6.670 -3.066 8.957 1.00 88.06 124 VAL A O 1
ATOM 931 N N . TYR A 1 125 ? -4.494 -3.506 9.390 1.00 91.31 125 TYR A N 1
ATOM 932 C CA . TYR A 1 125 ? -4.048 -3.645 8.011 1.00 91.31 125 TYR A CA 1
ATOM 933 C C . TYR A 1 125 ? -3.826 -5.128 7.725 1.00 91.31 125 TYR A C 1
ATOM 935 O O . TYR A 1 125 ? -3.189 -5.812 8.526 1.00 91.31 125 TYR A O 1
ATOM 943 N N . ALA A 1 126 ? -4.372 -5.616 6.617 1.00 88.62 126 ALA A N 1
ATOM 944 C CA . ALA A 1 126 ? -4.176 -6.981 6.142 1.00 88.62 126 ALA A CA 1
ATOM 945 C C . ALA A 1 126 ? -3.613 -6.933 4.724 1.00 88.62 126 ALA A C 1
ATOM 947 O O . ALA A 1 126 ? -4.142 -6.203 3.887 1.00 88.62 126 ALA A O 1
ATOM 948 N N . THR A 1 127 ? -2.565 -7.709 4.470 1.00 91.38 12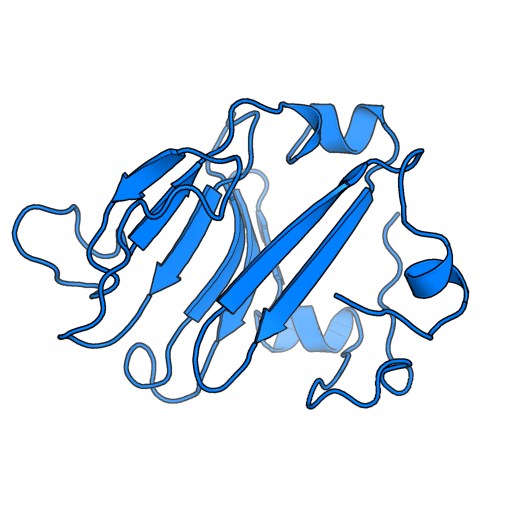7 THR A N 1
ATOM 949 C CA . THR A 1 127 ? -1.918 -7.801 3.160 1.00 91.38 127 THR A CA 1
ATOM 950 C C . THR A 1 127 ? -1.988 -9.243 2.693 1.00 91.38 127 THR A C 1
ATOM 952 O O . THR A 1 127 ? -1.423 -10.126 3.336 1.00 91.38 127 THR A O 1
ATOM 955 N N . GLU A 1 128 ? -2.682 -9.480 1.585 1.00 89.81 128 GLU A N 1
ATOM 956 C CA . GLU A 1 128 ? -2.659 -10.759 0.882 1.00 89.81 128 GLU A CA 1
ATOM 957 C C . GLU A 1 128 ? -1.646 -10.669 -0.254 1.00 89.81 128 GLU A C 1
ATOM 959 O O . GLU A 1 128 ? -1.646 -9.719 -1.038 1.00 89.81 128 GLU A O 1
ATOM 964 N N . TRP A 1 129 ? -0.783 -11.675 -0.338 1.00 90.19 129 TRP A N 1
ATOM 965 C CA . TRP A 1 129 ? 0.205 -11.801 -1.393 1.00 90.19 129 TRP A CA 1
ATOM 966 C C . TRP A 1 129 ? 0.065 -13.172 -2.045 1.00 90.19 129 TRP A C 1
ATOM 968 O O . TRP A 1 129 ? 0.304 -14.207 -1.422 1.00 90.19 129 TRP A O 1
ATOM 978 N N . THR A 1 130 ? -0.338 -13.168 -3.312 1.00 90.88 130 THR A N 1
ATOM 979 C CA . THR A 1 130 ? -0.477 -14.366 -4.144 1.00 90.88 130 THR A CA 1
ATOM 980 C C . THR A 1 130 ? 0.497 -14.315 -5.322 1.00 90.88 130 THR A C 1
ATOM 982 O O . THR A 1 130 ? 1.238 -13.346 -5.497 1.00 90.88 130 THR A O 1
ATOM 985 N N . SER A 1 131 ? 0.498 -15.350 -6.165 1.00 89.38 131 SER A N 1
ATOM 986 C CA . SER A 1 131 ? 1.230 -15.312 -7.438 1.00 89.38 131 SER A CA 1
ATOM 987 C C . SER A 1 131 ? 0.681 -14.285 -8.427 1.00 89.38 131 SER A C 1
ATOM 989 O O . SER A 1 131 ? 1.395 -13.904 -9.352 1.00 89.38 131 SER A O 1
ATOM 991 N N . ASP A 1 132 ? -0.574 -13.870 -8.247 1.00 89.25 132 ASP A N 1
ATOM 992 C CA . ASP A 1 132 ? -1.320 -13.108 -9.246 1.00 89.25 132 ASP A CA 1
ATOM 993 C C . ASP A 1 132 ? -1.415 -11.628 -8.867 1.00 89.25 132 ASP A C 1
ATOM 995 O O . ASP A 1 132 ? -1.371 -10.761 -9.739 1.00 89.25 132 ASP A O 1
ATOM 999 N N . ALA A 1 133 ? -1.538 -11.333 -7.570 1.00 91.31 133 ALA A N 1
ATOM 1000 C CA . ALA A 1 133 ? -1.726 -9.979 -7.068 1.00 91.31 133 ALA A CA 1
ATOM 1001 C C . ALA A 1 133 ? -1.264 -9.805 -5.615 1.00 91.31 133 ALA A C 1
ATOM 1003 O O . ALA A 1 133 ? -1.135 -10.767 -4.848 1.00 91.31 133 ALA A O 1
ATOM 1004 N N . ILE A 1 134 ? -1.078 -8.535 -5.252 1.00 95.00 134 ILE A N 1
ATOM 1005 C CA . ILE A 1 134 ? -0.951 -8.061 -3.876 1.00 95.00 134 ILE A CA 1
ATOM 1006 C C . ILE A 1 134 ? -2.170 -7.187 -3.583 1.00 95.00 134 ILE A C 1
ATOM 1008 O O . ILE A 1 134 ? -2.450 -6.246 -4.328 1.00 95.00 134 ILE A O 1
ATOM 1012 N N . SER A 1 135 ? -2.861 -7.486 -2.488 1.00 94.69 135 SER A N 1
ATOM 1013 C CA . SER A 1 135 ? -4.047 -6.760 -2.036 1.00 94.69 135 SER A CA 1
ATOM 1014 C C . SER A 1 135 ? -3.841 -6.284 -0.604 1.00 94.69 135 SER A C 1
ATOM 1016 O O . SER A 1 135 ? -3.363 -7.040 0.241 1.00 94.69 135 SER A O 1
ATOM 1018 N N . ILE A 1 136 ? -4.197 -5.028 -0.323 1.00 95.75 136 ILE A N 1
ATOM 1019 C CA . ILE A 1 136 ? -4.047 -4.416 1.002 1.00 95.75 136 ILE A CA 1
ATOM 1020 C C . ILE A 1 136 ? -5.398 -3.865 1.450 1.00 95.75 136 ILE A C 1
ATOM 1022 O O . ILE A 1 136 ? -6.006 -3.037 0.769 1.00 95.75 136 ILE A O 1
ATOM 1026 N N . TRP A 1 137 ? -5.852 -4.298 2.625 1.00 95.25 137 TRP A N 1
ATOM 1027 C CA . TRP A 1 137 ? -7.079 -3.823 3.256 1.00 95.25 137 TRP A CA 1
ATOM 1028 C C . TRP A 1 137 ? -6.778 -3.062 4.534 1.00 95.25 137 TRP A C 1
ATOM 1030 O O . TRP A 1 137 ? -5.903 -3.440 5.311 1.00 95.25 137 TRP A O 1
ATOM 1040 N N . PHE A 1 138 ? -7.587 -2.036 4.784 1.00 95.19 138 PHE A N 1
ATOM 1041 C CA . PHE A 1 138 ? -7.656 -1.348 6.063 1.00 95.19 138 PHE A CA 1
ATOM 1042 C C . PHE A 1 138 ? -9.051 -1.504 6.668 1.00 95.19 138 PHE A C 1
ATOM 1044 O O . PHE A 1 138 ? -10.051 -1.091 6.075 1.00 95.19 138 PHE A O 1
ATOM 1051 N N . PHE A 1 139 ? -9.098 -2.031 7.887 1.00 93.38 139 PHE A N 1
ATOM 1052 C CA . PHE A 1 139 ? -10.302 -2.118 8.701 1.00 93.38 139 PHE A CA 1
ATOM 1053 C C . PHE A 1 139 ? -10.156 -1.203 9.926 1.00 93.38 139 PHE A C 1
ATOM 1055 O O . PHE A 1 139 ? -9.295 -1.468 10.773 1.00 93.38 139 PHE A O 1
ATOM 1062 N N . PRO A 1 140 ? -10.969 -0.136 10.073 1.00 93.62 140 PRO A N 1
ATOM 1063 C CA . PRO A 1 140 ? -10.925 0.698 11.271 1.00 93.62 140 PRO A CA 1
ATOM 1064 C C . PRO A 1 140 ? -11.327 -0.123 12.501 1.00 93.62 140 PRO A C 1
ATOM 1066 O O . PRO A 1 140 ? -12.048 -1.115 12.382 1.00 93.62 140 PRO A O 1
ATOM 1069 N N . ARG A 1 141 ? -10.891 0.289 13.700 1.00 90.69 141 ARG A N 1
ATOM 1070 C CA . ARG A 1 141 ? -11.073 -0.462 14.959 1.00 90.69 141 ARG A CA 1
ATOM 1071 C C . ARG A 1 141 ? -12.473 -1.052 15.164 1.00 90.69 141 ARG A C 1
ATOM 1073 O O . ARG A 1 141 ? -12.595 -2.145 15.705 1.00 90.69 141 ARG A O 1
ATOM 1080 N N . ASN A 1 142 ? -13.516 -0.323 14.782 1.00 91.88 142 ASN A N 1
ATOM 1081 C CA . ASN A 1 142 ? -14.917 -0.700 14.976 1.00 91.88 142 ASN A CA 1
ATOM 1082 C C . ASN A 1 142 ? -15.520 -1.544 13.835 1.00 91.88 142 ASN A C 1
ATOM 1084 O O . ASN A 1 142 ? -16.697 -1.888 13.917 1.00 91.88 142 ASN A O 1
ATOM 1088 N N . ALA A 1 143 ? -14.755 -1.855 12.789 1.00 92.44 143 ALA A N 1
ATOM 1089 C CA . ALA A 1 143 ? -15.210 -2.595 11.612 1.00 92.44 143 ALA A CA 1
ATOM 1090 C C . ALA A 1 143 ? -14.235 -3.712 11.206 1.00 92.44 143 ALA A C 1
ATOM 1092 O O . ALA A 1 143 ? -14.175 -4.079 10.035 1.00 92.44 143 ALA A O 1
ATOM 1093 N N . ILE A 1 144 ? -13.464 -4.241 12.162 1.00 86.06 144 ILE A N 1
ATOM 1094 C CA . ILE A 1 144 ? -12.602 -5.405 11.937 1.00 86.06 144 ILE A CA 1
ATOM 1095 C C . ILE A 1 144 ? -13.498 -6.640 11.724 1.00 86.06 144 ILE A C 1
ATOM 1097 O O . ILE A 1 144 ? -14.318 -6.943 12.598 1.00 86.06 144 ILE A O 1
ATOM 1101 N N . PRO A 1 145 ? -13.364 -7.353 10.591 1.00 84.88 145 PRO A N 1
ATOM 1102 C CA . PRO A 1 145 ? -14.083 -8.596 10.336 1.00 84.88 145 PRO A CA 1
ATOM 1103 C C . PRO A 1 145 ? -13.897 -9.642 11.447 1.00 84.88 145 PRO A C 1
ATOM 1105 O O . PRO A 1 145 ? -12.819 -9.803 12.025 1.00 84.88 145 PRO A O 1
ATOM 1108 N N . GLY A 1 146 ? -14.976 -10.356 11.784 1.00 81.25 146 GLY A N 1
ATOM 1109 C CA . GLY A 1 146 ? -14.969 -11.320 12.890 1.00 81.25 146 GLY A CA 1
ATOM 1110 C C . GLY A 1 146 ? -14.099 -12.553 12.632 1.00 81.25 146 GLY A C 1
ATOM 1111 O O . GLY A 1 146 ? -13.596 -13.160 13.571 1.00 81.25 146 GLY A O 1
ATOM 1112 N N . ASP A 1 147 ? -13.893 -12.917 11.373 1.00 75.38 147 ASP A N 1
ATOM 1113 C CA . ASP A 1 147 ? -13.032 -14.014 10.931 1.00 75.38 147 ASP A CA 1
ATOM 1114 C C . ASP A 1 147 ? -11.538 -13.725 11.168 1.00 75.38 147 ASP A C 1
ATOM 1116 O O . ASP A 1 147 ? -10.818 -14.623 11.606 1.00 75.38 147 ASP A O 1
ATOM 1120 N N . ILE A 1 148 ? -11.098 -12.466 11.031 1.00 77.00 148 ILE A N 1
ATOM 1121 C CA . ILE A 1 148 ? -9.766 -12.012 11.471 1.00 77.00 148 ILE A CA 1
ATOM 1122 C C . ILE A 1 148 ? -9.617 -12.203 12.985 1.00 77.00 148 ILE A C 1
ATOM 1124 O O . ILE A 1 148 ? -8.623 -12.755 13.453 1.00 77.00 148 ILE A O 1
ATOM 1128 N N . HIS A 1 149 ? -10.621 -11.799 13.768 1.00 70.75 149 HIS A N 1
ATOM 1129 C CA . HIS A 1 149 ? -10.596 -11.970 15.226 1.00 70.75 149 HIS A CA 1
ATOM 1130 C C . HIS A 1 149 ? -10.580 -13.437 15.668 1.00 70.75 149 HIS A C 1
ATOM 1132 O O . HIS A 1 149 ? -9.975 -13.762 16.690 1.00 70.75 149 HIS A O 1
ATOM 1138 N N . ASN A 1 150 ? -11.226 -14.313 14.900 1.00 70.44 150 ASN A N 1
ATOM 1139 C CA . ASN A 1 150 ? -11.316 -15.741 15.185 1.00 70.44 150 ASN A CA 1
ATOM 1140 C C . ASN A 1 150 ? -10.142 -16.548 14.602 1.00 70.44 150 ASN A C 1
ATOM 1142 O O . ASN A 1 150 ? -10.104 -17.764 14.777 1.00 70.44 150 ASN A O 1
ATOM 1146 N N . GLY A 1 151 ? -9.191 -15.891 13.925 1.00 69.81 151 GLY A N 1
ATOM 1147 C CA . GLY A 1 151 ? -8.019 -16.535 13.331 1.00 69.81 151 GLY A CA 1
ATOM 1148 C C . GLY A 1 151 ? -8.335 -17.416 12.120 1.00 69.81 151 GLY A C 1
ATOM 1149 O O . GLY A 1 151 ? -7.574 -18.332 11.831 1.00 69.81 151 GLY A O 1
ATOM 1150 N N . HIS A 1 152 ? -9.456 -17.182 11.434 1.00 76.69 152 HIS A N 1
ATOM 1151 C CA . HIS A 1 152 ? -9.880 -17.920 10.236 1.00 76.69 152 HIS A CA 1
ATOM 1152 C C . HIS A 1 152 ? -10.267 -16.966 9.096 1.00 76.69 152 HIS A C 1
ATOM 1154 O O . HIS A 1 152 ? -11.393 -17.058 8.604 1.00 76.69 152 HIS A O 1
ATOM 1160 N N . PRO A 1 153 ? -9.405 -16.011 8.707 1.00 77.62 153 PRO A N 1
ATOM 1161 C CA . PRO A 1 153 ? -9.782 -15.017 7.717 1.00 77.62 153 PRO A CA 1
ATOM 1162 C C . PRO A 1 153 ? -10.022 -15.646 6.346 1.00 77.62 153 PRO A C 1
ATOM 1164 O O . PRO A 1 153 ? -9.295 -16.544 5.919 1.00 77.62 153 PRO A O 1
ATOM 1167 N N . SER A 1 154 ? -11.048 -15.140 5.672 1.00 79.69 154 SER A N 1
ATOM 1168 C CA . SER A 1 154 ? -11.398 -15.466 4.294 1.00 79.69 154 SER A CA 1
ATOM 1169 C C . SER A 1 154 ? -11.421 -14.161 3.496 1.00 79.69 154 SER A C 1
ATOM 1171 O O . SER A 1 154 ? -12.441 -13.469 3.549 1.00 79.69 154 SER A O 1
ATOM 1173 N N . PRO A 1 155 ? -10.314 -13.818 2.811 1.00 76.88 155 PRO A N 1
ATOM 1174 C CA . PRO A 1 155 ? -10.222 -12.630 1.962 1.00 76.88 155 PRO A CA 1
ATOM 1175 C C . PRO A 1 155 ? -11.322 -12.550 0.893 1.00 76.88 155 PRO A C 1
ATOM 1177 O O . PRO A 1 155 ? -11.774 -13.618 0.409 1.00 76.88 155 PRO A O 1
#

InterPro domains:
  IPR013320 Concanavalin A-like lectin/glucanase domain superfamily [SSF49899] (32-148)
  IPR050546 Glycosyl Hydrolase Family 16 [PTHR10963] (32-149)

Secondary structure (DSSP, 8-state):
------S--TT--S-----HHHHHHHTSEEE-SS-EEEEEE-SSTTTT-EEEEEE--TT--S-EEEEEBSSS-B----S-SSSEEEE-B-BTT-TTS-TT--EEEE---GGGSHHHHHHTT-EEEEEEE-SS-EEEEEEEGGG--HHHHTT----